Protein AF-A0A526YEE1-F1 (afdb_monomer_lite)

Sequence (58 aa):
IGDGLYGVDLKETKDGVFVIEVNDNPNLDHGWEDSGEKDEVWVRLTQWFLERLDRQGR

Foldseek 3Di:
DDPADKDWDWDQDPVGIDTDDIGRDDDDDPPPQCVPVNCVSVVVVVVVVVVVVVVVVD

Secondary structure (DSSP, 8-state):
--SS--EEEEEEETTEEEEEEEESS----TTTGGGTTTHHHHHHHHHHHHHHHHHH--

pLDDT: mean 93.46, std 8.24, range [53.69, 98.56]

Structure (mmCIF, N/CA/C/O backbone):
data_AF-A0A526YEE1-F1
#
_entry.id   AF-A0A526YEE1-F1
#
loop_
_atom_site.group_PDB
_atom_site.id
_atom_site.type_symbol
_atom_site.label_atom_id
_atom_site.label_alt_id
_atom_site.label_comp_id
_atom_site.label_asym_id
_atom_site.label_entity_id
_atom_site.label_seq_id
_atom_site.pdbx_PDB_ins_code
_atom_site.Cartn_x
_atom_site.Cartn_y
_atom_site.Cartn_z
_atom_site.occupancy
_atom_site.B_iso_or_equiv
_atom_site.auth_seq_id
_atom_site.auth_comp_id
_atom_site.auth_asym_id
_atom_site.auth_atom_id
_atom_site.pdbx_PDB_model_num
ATOM 1 N N . ILE A 1 1 ? -8.618 -11.916 -3.385 1.00 67.44 1 ILE A N 1
ATOM 2 C CA . ILE A 1 1 ? -8.496 -10.979 -4.527 1.00 67.44 1 ILE A CA 1
ATOM 3 C C . ILE A 1 1 ? -7.403 -11.471 -5.469 1.00 67.44 1 ILE A C 1
ATOM 5 O O . ILE A 1 1 ? -7.706 -11.754 -6.614 1.00 67.44 1 ILE A O 1
ATOM 9 N N . GLY A 1 2 ? -6.191 -11.716 -4.961 1.00 89.69 2 GLY A N 1
ATOM 10 C CA . GLY A 1 2 ? -5.089 -12.357 -5.685 1.00 89.69 2 GLY A CA 1
ATOM 11 C C . GLY A 1 2 ? -3.763 -12.018 -5.007 1.00 89.69 2 GLY A C 1
ATOM 12 O O . GLY A 1 2 ? -3.765 -11.546 -3.873 1.00 89.69 2 GLY A O 1
ATOM 13 N N . ASP A 1 3 ? -2.658 -12.200 -5.715 1.00 90.25 3 ASP A N 1
ATOM 14 C CA . ASP A 1 3 ? -1.280 -11.869 -5.327 1.00 90.25 3 ASP A CA 1
ATOM 15 C C . ASP A 1 3 ? -0.786 -10.553 -5.964 1.00 90.25 3 ASP A C 1
ATOM 17 O O . ASP A 1 3 ? 0.406 -10.383 -6.239 1.00 90.25 3 ASP A O 1
ATOM 21 N N . GLY A 1 4 ? -1.726 -9.635 -6.209 1.00 93.31 4 GLY A N 1
ATOM 22 C CA . GLY A 1 4 ? -1.494 -8.273 -6.697 1.00 93.31 4 GLY A CA 1
ATOM 23 C C . GLY A 1 4 ? -1.135 -7.277 -5.589 1.00 93.31 4 GLY A C 1
ATOM 24 O O . GLY A 1 4 ? -1.083 -7.630 -4.410 1.00 93.31 4 GLY A O 1
ATOM 25 N N . LEU A 1 5 ? -0.896 -6.027 -5.986 1.00 95.56 5 LEU A N 1
ATOM 26 C CA . LEU A 1 5 ? -0.696 -4.902 -5.075 1.00 95.56 5 LEU A CA 1
ATOM 27 C C . LEU A 1 5 ? -2.056 -4.260 -4.788 1.00 95.56 5 LEU A C 1
ATOM 29 O O . LEU A 1 5 ? -2.754 -3.894 -5.726 1.00 95.56 5 LEU A O 1
ATOM 33 N N . TYR A 1 6 ? -2.422 -4.136 -3.513 1.00 96.44 6 TYR A N 1
ATOM 34 C CA . TYR A 1 6 ? -3.703 -3.561 -3.106 1.00 96.44 6 TYR A CA 1
ATOM 35 C C . TYR A 1 6 ? -3.520 -2.560 -1.970 1.00 96.44 6 TYR A C 1
ATOM 37 O O . TYR A 1 6 ? -2.759 -2.819 -1.038 1.00 96.44 6 TYR A O 1
ATOM 45 N N . GLY A 1 7 ? -4.273 -1.465 -2.022 1.00 96.56 7 GLY A N 1
ATOM 46 C CA . GLY A 1 7 ? -4.530 -0.615 -0.860 1.00 96.56 7 GLY A CA 1
ATOM 47 C C . GLY A 1 7 ? -5.732 -1.150 -0.095 1.00 96.56 7 GLY A C 1
ATOM 48 O O . GLY A 1 7 ? -6.712 -1.574 -0.709 1.00 96.56 7 GLY A O 1
ATOM 49 N N . VAL A 1 8 ? -5.657 -1.159 1.234 1.00 96.88 8 VAL A N 1
ATOM 50 C CA . VAL A 1 8 ? -6.744 -1.629 2.100 1.00 96.88 8 VAL A CA 1
ATOM 51 C C . VAL A 1 8 ? -7.016 -0.573 3.154 1.00 96.88 8 VAL A C 1
ATOM 53 O O . VAL A 1 8 ? -6.177 -0.341 4.025 1.00 96.88 8 VAL A O 1
ATOM 56 N N . ASP A 1 9 ? -8.208 0.013 3.108 1.00 96.56 9 ASP A N 1
ATOM 57 C CA . ASP A 1 9 ? -8.614 0.995 4.102 1.00 96.56 9 ASP A CA 1
ATOM 58 C C . ASP A 1 9 ? -9.277 0.306 5.283 1.00 96.56 9 ASP A C 1
ATOM 60 O O . ASP A 1 9 ? -10.179 -0.534 5.148 1.00 96.56 9 ASP A O 1
ATOM 64 N N . LEU A 1 10 ? -8.814 0.686 6.470 1.00 97.88 10 LEU A N 1
ATOM 65 C CA . LEU A 1 10 ? -9.276 0.142 7.732 1.00 97.88 10 LEU A CA 1
ATOM 66 C C . LEU A 1 10 ? -10.036 1.202 8.520 1.00 97.88 10 LEU A C 1
ATOM 68 O O . LEU A 1 10 ? -9.631 2.363 8.608 1.00 97.88 10 LEU A O 1
ATOM 72 N N . LYS A 1 11 ? -11.121 0.776 9.164 1.00 98.19 11 LYS A N 1
ATOM 73 C CA . LYS A 1 11 ? -11.851 1.582 10.135 1.00 98.19 11 LYS A CA 1
ATOM 74 C C . LYS A 1 11 ? -11.828 0.912 11.496 1.00 98.19 11 LYS A C 1
ATOM 76 O O . LYS A 1 11 ? -12.366 -0.180 11.669 1.00 98.19 11 LYS A O 1
ATOM 81 N N . GLU A 1 12 ? -11.249 1.599 12.473 1.00 98.56 12 GLU A N 1
ATOM 82 C CA . GLU A 1 12 ? -11.366 1.225 13.878 1.00 98.56 12 GLU A CA 1
ATOM 83 C C . GLU A 1 12 ? -12.689 1.742 14.461 1.00 98.56 12 GLU A C 1
ATOM 85 O O . GLU A 1 12 ? -13.086 2.896 14.263 1.00 98.56 12 GLU A O 1
ATOM 90 N N . THR A 1 13 ? -13.386 0.860 15.170 1.00 97.81 13 THR A N 1
ATOM 91 C CA . THR A 1 13 ? -14.649 1.122 15.862 1.00 97.81 13 THR A CA 1
ATOM 92 C C . THR A 1 13 ? -14.595 0.525 17.270 1.00 97.81 13 THR A C 1
ATOM 94 O O . THR A 1 13 ? -13.645 -0.171 17.626 1.00 97.81 13 THR A O 1
ATOM 97 N N . LYS A 1 14 ? -15.642 0.739 18.075 1.00 98.19 14 LYS A N 1
ATOM 98 C CA . LYS A 1 14 ? -15.756 0.105 19.401 1.00 98.19 14 LYS A CA 1
ATOM 99 C C . LYS A 1 14 ? -15.784 -1.427 19.337 1.00 98.19 14 LYS A C 1
ATOM 101 O O . LYS A 1 14 ? -15.406 -2.066 20.312 1.00 98.19 14 LYS A O 1
ATOM 106 N N . ASP A 1 15 ? -16.208 -1.984 18.206 1.00 97.88 15 ASP A N 1
ATOM 107 C CA . ASP A 1 15 ? -16.368 -3.424 17.998 1.00 97.88 15 ASP A CA 1
ATOM 108 C C . ASP A 1 15 ? -15.142 -4.061 17.315 1.00 97.88 15 ASP A C 1
ATOM 110 O O . ASP A 1 15 ? -15.133 -5.263 17.056 1.00 97.88 15 ASP A O 1
ATOM 114 N N . GLY A 1 16 ? -14.099 -3.269 17.028 1.00 98.12 16 GLY A N 1
ATOM 115 C CA . GLY A 1 16 ? -12.847 -3.726 16.423 1.00 98.12 16 GLY A CA 1
ATOM 116 C C . GLY A 1 16 ? -12.457 -2.981 15.144 1.00 98.12 16 GLY A C 1
ATOM 117 O O . GLY A 1 16 ? -13.029 -1.940 14.804 1.00 98.12 16 GLY A O 1
ATOM 118 N N . VAL A 1 17 ? -11.455 -3.527 14.448 1.00 98.31 17 VAL A N 1
ATOM 119 C CA . VAL A 1 17 ? -10.928 -3.020 13.171 1.00 98.31 17 VAL A CA 1
ATOM 120 C C . VAL A 1 17 ? -11.573 -3.775 12.014 1.00 98.31 17 VAL A C 1
ATOM 122 O O . VAL A 1 17 ? -11.538 -5.004 11.972 1.00 98.31 17 VAL A O 1
ATOM 125 N N . PHE A 1 18 ? -12.128 -3.034 11.061 1.00 98.25 18 PHE A N 1
ATOM 126 C CA . PHE A 1 18 ? -12.827 -3.576 9.901 1.00 98.25 18 PHE A CA 1
ATOM 127 C C . PHE A 1 18 ? -12.201 -3.063 8.608 1.00 98.25 18 PHE A C 1
ATOM 129 O O . PHE A 1 18 ? -11.804 -1.902 8.531 1.00 98.25 18 PHE A O 1
ATOM 136 N N . VAL A 1 19 ? -12.161 -3.913 7.582 1.00 97.62 19 VAL A N 1
ATOM 137 C CA . VAL A 1 19 ? -11.876 -3.480 6.209 1.00 97.62 19 VAL A CA 1
ATOM 138 C C . VAL A 1 19 ? -13.104 -2.753 5.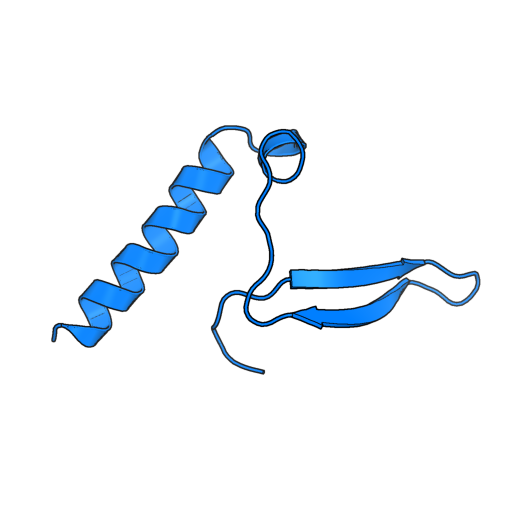677 1.00 97.62 19 VAL A C 1
ATOM 140 O O . VAL A 1 19 ? -14.209 -3.292 5.747 1.00 97.62 19 VAL A O 1
ATOM 143 N N . ILE A 1 20 ? -12.910 -1.546 5.154 1.00 98.00 20 ILE A N 1
ATOM 144 C CA . ILE A 1 20 ? -13.990 -0.744 4.566 1.00 98.00 20 ILE A CA 1
ATOM 145 C C . ILE A 1 20 ? -13.870 -0.614 3.049 1.00 98.00 20 ILE A C 1
ATOM 147 O O . ILE A 1 20 ? -14.890 -0.464 2.381 1.00 98.00 20 ILE A O 1
ATOM 151 N N . GLU A 1 21 ? -12.658 -0.730 2.506 1.00 97.56 21 GLU A N 1
ATOM 152 C CA . GLU A 1 21 ? -12.393 -0.595 1.076 1.00 97.56 21 GLU A CA 1
ATOM 153 C C . GLU A 1 21 ? -11.151 -1.394 0.676 1.00 97.56 21 GLU A C 1
ATOM 155 O O . GLU A 1 21 ? -10.226 -1.572 1.475 1.00 97.56 21 GLU A O 1
ATOM 160 N N . VAL A 1 22 ? -11.142 -1.888 -0.565 1.00 96.94 22 VAL A N 1
ATOM 161 C CA . VAL A 1 22 ? -9.959 -2.492 -1.178 1.00 96.94 22 VAL A CA 1
ATOM 162 C C . VAL A 1 22 ? -9.788 -1.958 -2.595 1.00 96.94 22 VAL A C 1
ATOM 164 O O . VAL A 1 22 ? -10.690 -2.113 -3.417 1.00 96.94 22 VAL A O 1
ATOM 167 N N . ASN A 1 23 ? -8.617 -1.383 -2.870 1.00 97.19 23 ASN A N 1
ATOM 168 C CA . ASN A 1 23 ? -8.259 -0.746 -4.135 1.00 97.19 23 ASN A CA 1
ATOM 169 C C . ASN A 1 23 ? -7.147 -1.526 -4.839 1.00 97.19 23 ASN A C 1
ATOM 171 O O . ASN A 1 23 ? -6.115 -1.818 -4.239 1.00 97.19 23 ASN A O 1
ATOM 175 N N . ASP A 1 24 ? -7.351 -1.857 -6.110 1.00 95.94 24 ASP A N 1
ATOM 176 C CA . ASP A 1 24 ? -6.406 -2.575 -6.977 1.00 95.94 24 ASP A CA 1
ATOM 177 C C . ASP A 1 24 ? -5.324 -1.674 -7.588 1.00 95.94 24 ASP A C 1
ATOM 179 O O . ASP A 1 24 ? -4.270 -2.158 -7.997 1.00 95.94 24 ASP A O 1
ATOM 183 N N . ASN A 1 25 ? -5.560 -0.364 -7.606 1.00 94.81 25 ASN A N 1
ATOM 184 C CA . ASN A 1 25 ? -4.587 0.650 -7.991 1.00 94.81 25 A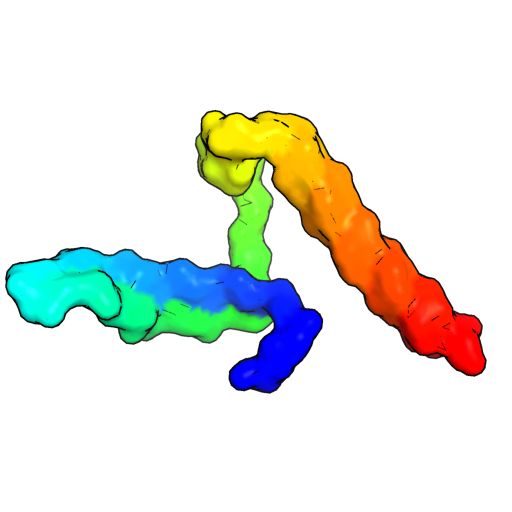SN A CA 1
ATOM 185 C C . ASN A 1 25 ? -4.459 1.708 -6.881 1.00 94.81 25 ASN A C 1
ATOM 187 O O . ASN A 1 25 ? -5.022 2.799 -7.009 1.00 94.81 25 ASN A O 1
ATOM 191 N N . PRO A 1 26 ? -3.793 1.377 -5.760 1.00 96.19 26 PRO A N 1
ATOM 192 C CA . PRO A 1 26 ? -3.611 2.323 -4.670 1.00 96.19 26 PRO A CA 1
ATOM 193 C C . PRO A 1 26 ? -2.666 3.461 -5.063 1.00 96.19 26 PRO A C 1
ATOM 195 O O . PRO A 1 26 ? -1.730 3.270 -5.841 1.00 96.19 26 PRO A O 1
ATOM 198 N N . ASN A 1 27 ? -2.876 4.633 -4.465 1.00 94.06 27 ASN A N 1
ATOM 199 C CA . ASN A 1 27 ? -1.858 5.679 -4.464 1.00 94.06 27 ASN A CA 1
ATOM 200 C C . ASN A 1 27 ? -0.725 5.305 -3.502 1.00 94.06 27 ASN A C 1
ATOM 202 O O . ASN A 1 27 ? -0.939 4.567 -2.542 1.00 94.06 27 ASN A O 1
ATOM 206 N N . LEU A 1 28 ? 0.470 5.822 -3.781 1.00 94.56 28 LEU A N 1
ATOM 207 C CA . LEU A 1 28 ? 1.652 5.693 -2.937 1.00 94.56 28 LEU A CA 1
ATOM 208 C C . LEU A 1 28 ? 2.293 7.075 -2.829 1.00 94.56 28 LEU A C 1
ATOM 210 O O . LEU A 1 28 ? 2.642 7.673 -3.849 1.00 94.56 28 LEU A O 1
ATOM 214 N N . ASP A 1 29 ? 2.447 7.568 -1.609 1.00 94.88 29 ASP A N 1
ATOM 215 C CA . ASP A 1 29 ? 2.819 8.937 -1.299 1.00 94.88 29 ASP A CA 1
ATOM 216 C C . ASP A 1 29 ? 4.045 8.996 -0.371 1.00 94.88 29 ASP A C 1
ATOM 218 O O . ASP A 1 29 ? 4.085 8.491 0.753 1.00 94.88 29 ASP A O 1
ATOM 222 N N . HIS A 1 30 ? 5.070 9.729 -0.804 1.00 93.31 30 HIS A N 1
ATOM 223 C CA . HIS A 1 30 ? 6.198 10.046 0.069 1.00 93.31 30 HIS A CA 1
ATOM 224 C C . HIS A 1 30 ? 5.742 10.764 1.346 1.00 93.31 30 HIS A C 1
ATOM 226 O O . HIS A 1 30 ? 4.866 11.631 1.330 1.00 93.31 30 HIS A O 1
ATOM 232 N N . GLY A 1 31 ? 6.375 10.424 2.463 1.00 92.94 31 GLY A N 1
ATOM 233 C CA . GLY A 1 31 ? 6.001 10.863 3.802 1.00 92.94 31 GLY A CA 1
ATOM 234 C C . GLY A 1 31 ? 4.963 9.969 4.482 1.00 92.94 31 GLY A C 1
ATOM 235 O O . GLY A 1 31 ? 4.891 10.001 5.713 1.00 92.94 31 GLY A O 1
ATOM 236 N N . TRP A 1 32 ? 4.206 9.161 3.729 1.00 93.94 32 TRP A N 1
ATOM 237 C CA . TRP A 1 32 ? 3.223 8.220 4.268 1.00 93.94 32 TRP A CA 1
ATOM 238 C C . TRP A 1 32 ? 3.779 6.799 4.295 1.00 93.94 32 TRP A C 1
ATOM 240 O O . TRP A 1 32 ? 4.096 6.300 5.380 1.00 93.94 32 TRP A O 1
ATOM 250 N N . GLU A 1 33 ? 3.982 6.168 3.137 1.00 93.50 33 GLU A N 1
ATOM 251 C CA . GLU A 1 33 ? 4.493 4.791 3.052 1.00 93.50 33 GLU A CA 1
ATOM 252 C C . GLU A 1 33 ? 5.904 4.658 3.645 1.00 93.50 33 GLU A C 1
ATOM 254 O O . GLU A 1 33 ? 6.225 3.669 4.302 1.00 93.50 33 GLU A O 1
ATOM 259 N N . ASP A 1 34 ? 6.742 5.683 3.484 1.00 94.94 34 ASP A N 1
ATOM 260 C CA . ASP A 1 34 ? 8.126 5.718 3.978 1.00 94.94 34 ASP A CA 1
ATOM 261 C C . ASP A 1 34 ? 8.278 6.360 5.370 1.00 94.94 34 ASP A C 1
ATOM 263 O O . ASP A 1 34 ? 9.392 6.578 5.875 1.00 94.94 34 ASP A O 1
ATOM 267 N N . SER A 1 35 ? 7.159 6.623 6.052 1.00 96.06 35 SER A N 1
ATOM 268 C CA . SER A 1 35 ? 7.168 7.121 7.430 1.00 96.06 35 SER A CA 1
ATOM 269 C C . SER A 1 35 ? 7.886 6.153 8.381 1.00 96.06 35 SER A C 1
ATOM 271 O O . SER A 1 35 ? 8.644 6.614 9.241 1.00 96.06 35 SER A O 1
ATOM 273 N N . GLY A 1 36 ? 7.723 4.841 8.162 1.00 92.12 36 GLY A N 1
ATOM 274 C CA . GLY A 1 36 ? 8.366 3.755 8.905 1.00 92.12 36 GLY A CA 1
ATOM 275 C C . GLY A 1 36 ? 9.733 3.347 8.347 1.00 92.12 36 GLY A C 1
ATOM 276 O O . GLY A 1 36 ? 10.764 3.748 8.884 1.00 92.12 36 GLY A O 1
ATOM 277 N N . GLU A 1 37 ? 9.743 2.541 7.280 1.00 89.81 37 GLU A N 1
ATOM 278 C CA . GLU A 1 37 ? 10.952 1.878 6.745 1.00 89.81 37 GLU A CA 1
ATOM 279 C C . GLU A 1 37 ? 11.826 2.775 5.841 1.00 89.81 37 GLU A C 1
ATOM 281 O O . GLU A 1 37 ? 12.845 2.322 5.319 1.00 89.81 37 GLU A O 1
ATOM 286 N N . LYS A 1 38 ? 11.476 4.059 5.672 1.00 93.94 38 LYS A N 1
ATOM 287 C CA . LYS A 1 38 ? 12.203 5.008 4.807 1.00 93.94 38 LYS A CA 1
ATOM 288 C C . LYS A 1 38 ? 12.388 4.423 3.402 1.00 93.94 38 LYS A C 1
ATOM 290 O O . LYS A 1 38 ? 11.444 3.883 2.840 1.00 93.94 38 LYS A O 1
ATOM 295 N N . ASP A 1 39 ? 13.592 4.503 2.844 1.00 95.19 39 ASP A N 1
ATOM 296 C CA . ASP A 1 39 ? 13.892 4.054 1.482 1.00 95.19 39 ASP A CA 1
ATOM 297 C C . ASP A 1 39 ? 13.677 2.548 1.270 1.00 95.19 39 ASP A C 1
ATOM 299 O O . ASP A 1 39 ? 13.471 2.101 0.140 1.00 95.19 39 ASP A O 1
ATOM 303 N N . GLU A 1 40 ? 13.703 1.745 2.337 1.00 96.75 40 GLU A N 1
ATOM 304 C CA . GLU A 1 40 ? 13.609 0.291 2.227 1.00 96.75 40 GLU A CA 1
ATOM 305 C C . GLU A 1 40 ? 12.245 -0.166 1.687 1.00 96.75 40 GLU A C 1
ATOM 307 O O . GLU A 1 40 ? 12.194 -1.122 0.905 1.00 96.75 40 GLU A O 1
ATOM 312 N N . VAL A 1 41 ? 11.157 0.548 2.006 1.00 96.19 41 VAL A N 1
ATOM 313 C CA . VAL A 1 41 ? 9.817 0.220 1.486 1.00 96.19 41 VAL A CA 1
ATOM 314 C C . VAL A 1 41 ? 9.780 0.319 -0.041 1.00 96.19 41 VAL A C 1
ATOM 316 O O . VAL A 1 41 ? 9.260 -0.569 -0.720 1.00 96.19 41 VAL A O 1
ATOM 319 N N . TRP A 1 42 ? 10.421 1.348 -0.598 1.00 96.62 42 TRP A N 1
ATOM 320 C CA . TRP A 1 42 ? 10.478 1.592 -2.037 1.00 96.62 42 TRP A CA 1
ATOM 321 C C . TRP A 1 42 ? 11.357 0.565 -2.750 1.00 96.62 42 TRP A C 1
ATOM 323 O O . TRP A 1 42 ? 11.005 0.092 -3.835 1.00 96.62 42 TRP A O 1
ATOM 333 N N . VAL A 1 43 ? 12.471 0.166 -2.125 1.00 97.44 43 VAL A N 1
ATOM 334 C CA . VAL A 1 43 ? 13.344 -0.900 -2.639 1.00 97.44 43 VAL A CA 1
ATOM 335 C C . VAL A 1 43 ? 12.583 -2.222 -2.717 1.00 97.44 43 VAL A C 1
ATOM 337 O O . VAL A 1 43 ? 12.571 -2.853 -3.776 1.00 97.44 43 VAL A O 1
ATOM 340 N N . ARG A 1 44 ? 11.902 -2.620 -1.637 1.00 96.62 44 ARG A N 1
ATOM 341 C CA . ARG A 1 44 ? 11.130 -3.871 -1.582 1.00 96.62 44 ARG A CA 1
ATOM 342 C C . ARG A 1 44 ? 9.974 -3.873 -2.580 1.00 96.62 44 ARG A C 1
ATOM 344 O O . ARG A 1 44 ? 9.781 -4.860 -3.288 1.00 96.62 44 ARG A O 1
ATOM 351 N N . LEU A 1 45 ? 9.237 -2.765 -2.679 1.00 96.12 45 LEU A N 1
ATOM 352 C CA . LEU A 1 45 ? 8.141 -2.625 -3.636 1.00 96.12 45 LEU A CA 1
ATOM 353 C C . LEU A 1 45 ? 8.637 -2.763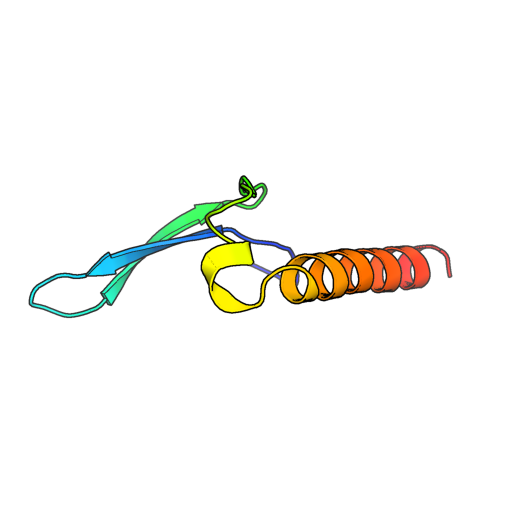 -5.081 1.00 96.12 45 LEU A C 1
ATOM 355 O O . LEU A 1 45 ? 8.066 -3.512 -5.871 1.00 96.12 45 LEU A O 1
ATOM 359 N N . THR A 1 46 ? 9.733 -2.084 -5.421 1.00 96.62 46 THR A N 1
ATOM 360 C CA . THR A 1 46 ? 10.307 -2.144 -6.773 1.00 96.62 46 THR A CA 1
ATOM 361 C C . THR A 1 46 ? 10.813 -3.550 -7.100 1.00 96.62 46 THR A C 1
ATOM 363 O O . THR A 1 46 ? 10.539 -4.067 -8.183 1.00 96.62 46 THR A O 1
ATOM 366 N N . GLN A 1 47 ? 11.495 -4.211 -6.157 1.00 97.75 47 GLN A N 1
ATOM 367 C CA . GLN A 1 47 ? 11.946 -5.600 -6.313 1.00 97.75 47 GLN A CA 1
ATOM 368 C C . GLN A 1 47 ? 10.773 -6.556 -6.565 1.00 97.75 47 GLN A C 1
ATOM 370 O O . GLN A 1 47 ? 10.835 -7.377 -7.478 1.00 97.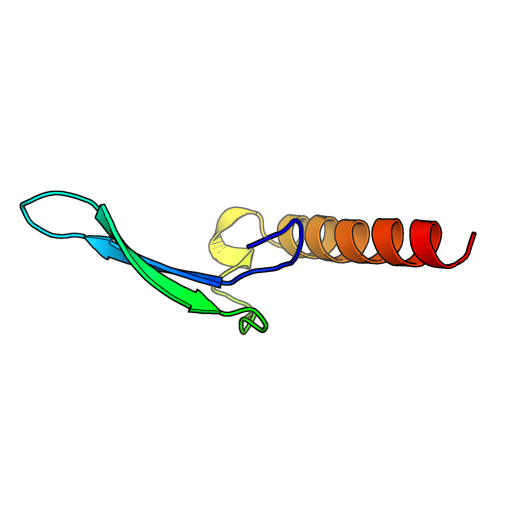75 47 GLN A O 1
ATOM 375 N N . TRP A 1 48 ? 9.670 -6.397 -5.832 1.00 95.75 48 TRP A N 1
ATOM 376 C CA . TRP A 1 48 ? 8.463 -7.209 -5.999 1.00 95.75 48 TRP A CA 1
ATOM 377 C C . TRP A 1 48 ? 7.853 -7.110 -7.408 1.00 95.75 48 TRP A C 1
ATOM 379 O O . TRP A 1 48 ? 7.338 -8.111 -7.925 1.00 95.75 48 TRP A O 1
ATOM 389 N N . PHE A 1 49 ? 7.920 -5.933 -8.046 1.00 95.31 49 PHE A N 1
ATOM 390 C CA . PHE A 1 49 ? 7.498 -5.747 -9.440 1.00 95.31 49 PHE A CA 1
ATOM 391 C C . PHE A 1 49 ? 8.482 -6.379 -10.429 1.00 95.31 49 PHE A C 1
ATOM 393 O O . PHE A 1 49 ? 8.049 -7.083 -11.343 1.00 95.31 49 PHE A O 1
ATOM 400 N N . LEU A 1 50 ? 9.791 -6.174 -10.234 1.00 96.50 50 LEU A N 1
ATOM 401 C CA . LEU A 1 50 ? 10.831 -6.759 -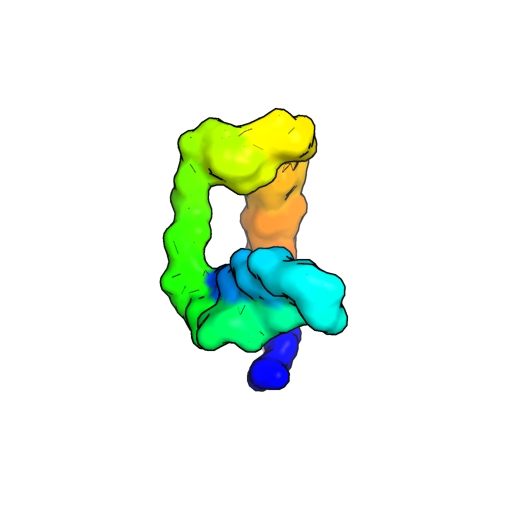11.090 1.00 96.50 50 LEU A CA 1
ATOM 402 C C . LEU A 1 50 ? 10.729 -8.289 -11.132 1.00 96.50 50 LEU A C 1
ATOM 404 O O . LEU A 1 50 ? 10.680 -8.872 -12.212 1.00 96.50 50 LEU A O 1
ATOM 408 N N . GLU A 1 51 ? 10.574 -8.935 -9.975 1.00 95.3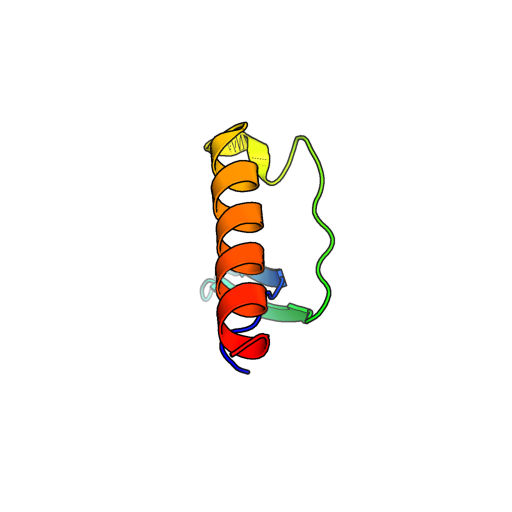1 51 GLU A N 1
ATOM 409 C CA . GLU A 1 51 ? 10.422 -10.392 -9.891 1.00 95.31 51 GLU A CA 1
ATOM 410 C C . GLU A 1 51 ? 9.211 -10.923 -10.672 1.00 95.31 51 GLU A C 1
ATOM 412 O O . GLU A 1 51 ? 9.240 -12.044 -11.182 1.00 95.31 51 GLU A O 1
ATOM 417 N N . ARG A 1 52 ? 8.124 -10.148 -10.765 1.00 93.56 52 ARG A N 1
ATOM 418 C CA . ARG A 1 52 ? 6.924 -10.531 -11.527 1.00 93.56 52 ARG A CA 1
ATOM 419 C C . ARG A 1 52 ? 7.114 -10.362 -13.022 1.00 93.56 52 ARG A C 1
ATOM 421 O O . ARG A 1 52 ? 6.705 -11.244 -13.774 1.00 93.56 52 ARG A O 1
ATOM 428 N N . LEU A 1 53 ? 7.749 -9.270 -13.438 1.00 93.69 53 LEU A N 1
ATOM 429 C CA . LEU A 1 53 ? 8.091 -9.043 -14.841 1.00 93.69 53 LEU A CA 1
ATOM 430 C C . LEU A 1 53 ? 9.031 -10.144 -15.354 1.00 93.69 53 LEU A C 1
ATOM 432 O O . LEU A 1 53 ? 8.777 -10.717 -16.412 1.00 93.69 53 LEU A O 1
ATOM 436 N N . ASP A 1 54 ? 10.030 -10.531 -14.559 1.00 94.12 54 ASP A N 1
ATOM 437 C CA . ASP A 1 54 ? 10.959 -11.617 -14.898 1.00 94.12 54 ASP A CA 1
ATOM 438 C C . ASP A 1 54 ? 10.269 -12.986 -15.015 1.00 94.12 54 ASP A C 1
ATOM 440 O O . ASP A 1 54 ? 10.665 -13.822 -15.830 1.00 94.12 54 ASP A O 1
ATOM 444 N N . ARG A 1 55 ? 9.223 -13.236 -14.215 1.00 89.19 55 ARG A N 1
ATOM 445 C CA . ARG A 1 55 ? 8.410 -14.462 -14.312 1.00 89.19 55 ARG A CA 1
ATOM 446 C C . ARG A 1 55 ? 7.512 -14.483 -15.546 1.00 89.19 55 ARG A C 1
ATOM 448 O O . ARG A 1 55 ? 7.243 -15.569 -16.042 1.00 89.19 55 ARG A O 1
ATOM 455 N N . GLN A 1 56 ? 7.035 -13.328 -16.013 1.00 75.62 56 GLN A N 1
ATOM 456 C CA . GLN A 1 56 ? 6.198 -13.217 -17.216 1.00 75.62 56 GLN A CA 1
ATOM 457 C C . GLN A 1 56 ? 7.011 -13.238 -18.518 1.00 75.62 56 GLN A C 1
ATOM 459 O O . GLN A 1 56 ? 6.483 -13.621 -19.556 1.00 75.62 56 GLN A O 1
ATOM 464 N N . GLY A 1 57 ? 8.278 -12.813 -18.476 1.00 64.44 57 GLY A N 1
ATOM 465 C CA . GLY A 1 57 ? 9.189 -12.811 -19.627 1.00 64.44 57 GLY A CA 1
ATOM 466 C C . GLY A 1 57 ? 9.848 -14.162 -19.947 1.00 64.44 57 GLY A C 1
ATOM 467 O O . GLY A 1 57 ? 10.667 -14.225 -20.865 1.00 64.44 57 GLY A O 1
ATOM 468 N N . ARG A 1 58 ? 9.527 -15.221 -19.195 1.00 53.69 58 ARG A N 1
ATOM 469 C CA . ARG A 1 58 ? 9.927 -16.616 -19.436 1.00 53.69 58 ARG A CA 1
ATOM 470 C C . ARG A 1 58 ? 8.749 -17.423 -19.961 1.00 53.69 58 ARG A C 1
ATOM 472 O O . ARG A 1 58 ? 9.005 -18.300 -20.813 1.00 53.69 58 ARG A O 1
#

Radius of gyration: 14.6 Å; chains: 1; bounding box: 30×28×39 Å